Protein AF-A0A3D1TSX2-F1 (afdb_monomer_lite)

Radius of gyration: 18.86 Å; chains: 1; bounding box: 43×15×56 Å

pLDDT: mean 94.95, std 6.8, range [59.53, 98.81]

Structure (mmCIF, N/CA/C/O backbone):
data_AF-A0A3D1TSX2-F1
#
_entry.id   AF-A0A3D1TSX2-F1
#
loop_
_atom_site.group_PDB
_atom_site.id
_atom_site.type_symbol
_atom_site.label_atom_id
_atom_site.label_alt_id
_atom_site.label_comp_id
_atom_site.label_asym_id
_atom_site.label_entity_id
_atom_site.label_seq_id
_atom_site.pdbx_PDB_ins_code
_atom_site.Cartn_x
_atom_site.Cartn_y
_atom_site.Cartn_z
_atom_site.occupancy
_atom_site.B_iso_or_equiv
_atom_site.auth_seq_id
_atom_site.auth_comp_id
_atom_site.auth_asym_id
_atom_site.auth_atom_id
_atom_site.pdbx_PDB_model_num
ATOM 1 N N . MET A 1 1 ? 19.505 4.635 -38.189 1.00 59.53 1 MET A N 1
ATOM 2 C CA . MET A 1 1 ? 19.325 4.197 -36.794 1.00 59.53 1 MET A CA 1
ATOM 3 C C . MET A 1 1 ? 20.230 3.003 -36.591 1.00 59.53 1 MET A C 1
ATOM 5 O O . MET A 1 1 ? 20.072 2.005 -37.284 1.00 59.53 1 MET A O 1
ATOM 9 N N . THR A 1 2 ? 21.267 3.173 -35.784 1.00 81.56 2 THR A N 1
ATOM 10 C CA . THR A 1 2 ? 22.312 2.165 -35.578 1.00 81.56 2 THR A CA 1
ATOM 11 C C . THR A 1 2 ? 21.802 1.094 -34.612 1.00 81.56 2 THR A C 1
ATOM 13 O O . THR A 1 2 ? 20.896 1.362 -33.824 1.00 81.56 2 THR A O 1
ATOM 16 N N . SER A 1 3 ? 22.400 -0.102 -34.624 1.00 86.06 3 SER A N 1
ATOM 17 C CA . SER A 1 3 ? 22.099 -1.161 -33.641 1.00 86.06 3 SER A CA 1
ATOM 18 C C . SER A 1 3 ? 22.136 -0.621 -32.199 1.00 86.06 3 SER A C 1
ATOM 20 O O . SER A 1 3 ? 21.213 -0.848 -31.419 1.00 86.06 3 SER A O 1
ATOM 22 N N . MET A 1 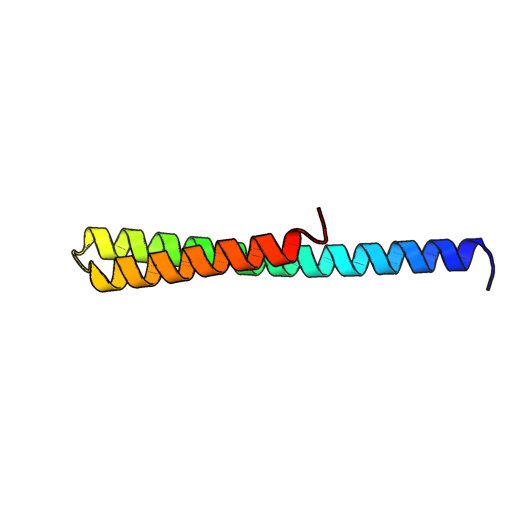4 ? 23.122 0.224 -31.888 1.00 90.94 4 MET A N 1
ATOM 23 C CA . MET A 1 4 ? 23.271 0.841 -30.569 1.00 90.94 4 MET A CA 1
ATOM 24 C C . MET A 1 4 ? 22.123 1.799 -30.205 1.00 90.94 4 MET A C 1
ATOM 26 O O . MET A 1 4 ? 21.621 1.739 -29.086 1.00 90.94 4 MET A O 1
ATOM 30 N N . ASP A 1 5 ? 21.642 2.610 -31.151 1.00 94.19 5 ASP A N 1
ATOM 31 C CA . ASP A 1 5 ? 20.527 3.542 -30.915 1.00 94.19 5 ASP A CA 1
ATOM 32 C C . ASP A 1 5 ? 19.229 2.787 -30.587 1.00 94.19 5 ASP A C 1
ATOM 34 O O . ASP A 1 5 ? 18.446 3.216 -29.742 1.00 94.19 5 ASP A O 1
ATOM 38 N N . SER A 1 6 ? 19.013 1.632 -31.229 1.00 93.69 6 SER A N 1
ATOM 39 C CA . SER A 1 6 ? 17.835 0.793 -30.976 1.00 93.69 6 SER A CA 1
ATOM 40 C C . SER A 1 6 ? 17.851 0.147 -29.589 1.00 93.69 6 SER A C 1
ATOM 42 O O . SER A 1 6 ? 16.820 0.100 -28.921 1.00 93.69 6 SER A O 1
ATOM 44 N N . VAL A 1 7 ? 19.030 -0.277 -29.122 1.00 95.56 7 VAL A N 1
ATOM 45 C CA . VAL A 1 7 ? 19.209 -0.834 -27.775 1.00 95.56 7 VAL A CA 1
ATOM 46 C C . VAL A 1 7 ? 18.955 0.238 -26.720 1.00 95.56 7 VAL A C 1
ATOM 48 O O . VAL A 1 7 ? 18.217 -0.009 -25.768 1.00 95.56 7 VAL A O 1
ATOM 51 N N . VAL A 1 8 ? 19.506 1.443 -26.909 1.00 96.25 8 VAL A N 1
ATOM 52 C CA . VAL A 1 8 ? 19.275 2.574 -25.998 1.00 96.25 8 VAL A CA 1
ATOM 53 C C . VAL A 1 8 ? 17.785 2.904 -25.918 1.00 96.25 8 VAL A C 1
ATOM 55 O O . VAL A 1 8 ? 17.248 2.990 -24.817 1.00 96.25 8 VAL A O 1
ATOM 58 N N . ALA A 1 9 ? 17.097 3.008 -27.058 1.00 95.75 9 ALA A N 1
ATOM 59 C CA . ALA A 1 9 ? 15.664 3.298 -27.087 1.00 95.75 9 ALA A CA 1
ATOM 60 C C . ALA A 1 9 ? 14.826 2.233 -26.353 1.00 95.75 9 ALA A C 1
ATOM 62 O O . ALA A 1 9 ? 13.927 2.584 -25.588 1.00 95.75 9 ALA A O 1
ATOM 63 N N . SER A 1 10 ? 15.144 0.945 -26.539 1.00 95.56 10 SER A N 1
ATOM 64 C CA . SER A 1 10 ? 14.454 -0.156 -25.851 1.00 95.56 10 SER A CA 1
ATOM 65 C C . SER A 1 10 ? 14.627 -0.070 -24.334 1.00 95.56 10 SER A C 1
ATOM 67 O O . SER A 1 10 ? 13.647 -0.112 -23.594 1.00 95.56 10 SER A O 1
ATOM 69 N N . ILE A 1 11 ? 15.866 0.116 -23.867 1.00 95.56 11 ILE A N 1
ATOM 70 C CA . ILE A 1 11 ? 16.173 0.201 -22.433 1.00 95.56 11 ILE A CA 1
ATOM 71 C C . ILE A 1 11 ? 15.491 1.418 -21.804 1.00 95.56 11 ILE A C 1
ATOM 73 O O . ILE A 1 11 ? 14.895 1.303 -20.734 1.00 95.56 11 ILE A O 1
ATOM 77 N N . THR A 1 12 ? 15.551 2.584 -22.454 1.00 96.56 12 THR A N 1
ATOM 78 C CA . THR A 1 12 ? 14.896 3.795 -21.947 1.00 96.56 12 THR A CA 1
ATOM 79 C C . THR A 1 12 ? 13.390 3.589 -21.815 1.00 96.56 12 THR A C 1
ATOM 81 O O . THR A 1 12 ? 12.837 3.897 -20.761 1.00 96.56 12 THR A O 1
ATOM 84 N N . SER A 1 13 ? 12.741 2.999 -22.822 1.00 95.31 13 SER A N 1
ATOM 85 C CA . SER A 1 13 ? 11.302 2.725 -22.779 1.00 95.31 13 SER A CA 1
ATOM 86 C C . SER A 1 13 ? 10.923 1.784 -21.628 1.00 95.31 13 SER A C 1
ATOM 88 O O . SER A 1 13 ? 9.982 2.064 -20.884 1.00 95.31 13 SER A O 1
ATOM 90 N N . GLU A 1 14 ? 11.686 0.710 -21.410 1.00 93.81 14 GLU A N 1
ATOM 91 C CA . GLU A 1 14 ? 11.451 -0.206 -20.287 1.00 93.81 14 GLU A CA 1
ATOM 92 C C . GLU A 1 14 ? 11.621 0.479 -18.923 1.00 93.81 14 GLU A C 1
ATOM 94 O O . GLU A 1 14 ? 10.828 0.259 -18.001 1.00 93.81 14 GLU A O 1
ATOM 99 N N . LEU A 1 15 ? 12.645 1.325 -18.778 1.00 94.69 15 LEU A N 1
ATOM 100 C CA . LEU A 1 15 ? 12.895 2.064 -17.542 1.00 94.69 15 LEU A CA 1
ATOM 101 C C . LEU A 1 15 ? 11.797 3.088 -17.252 1.00 94.69 15 LEU A C 1
ATOM 103 O O . LEU A 1 15 ? 11.388 3.216 -16.099 1.00 94.69 15 LEU A O 1
ATOM 107 N N . GLU A 1 16 ? 11.283 3.779 -18.268 1.00 95.81 16 GLU A N 1
ATOM 108 C CA . GLU A 1 16 ? 10.164 4.716 -18.124 1.00 95.81 16 GLU A CA 1
ATOM 109 C C . GLU A 1 16 ? 8.892 4.017 -17.635 1.00 95.81 16 GLU A C 1
ATOM 111 O O . GLU A 1 16 ? 8.219 4.513 -16.725 1.00 95.81 16 GLU A O 1
ATOM 116 N N . VAL A 1 17 ? 8.587 2.836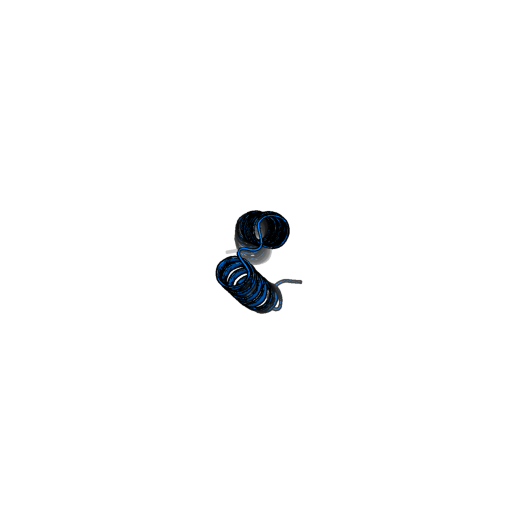 -18.183 1.00 93.25 17 VAL A N 1
ATOM 117 C CA . VAL A 1 17 ? 7.441 2.027 -17.748 1.00 93.25 17 VAL A CA 1
ATOM 118 C C . VAL A 1 17 ? 7.595 1.622 -16.280 1.00 93.25 17 VAL A C 1
ATOM 120 O O . VAL A 1 17 ? 6.703 1.889 -15.473 1.00 93.25 17 VAL A O 1
ATOM 123 N N . LYS A 1 18 ? 8.754 1.073 -15.891 1.00 93.25 18 LYS A N 1
ATOM 124 C CA . LYS A 1 18 ? 9.032 0.702 -14.490 1.00 93.25 18 LYS A CA 1
ATOM 125 C C . LYS A 1 18 ? 8.957 1.901 -13.548 1.00 93.25 18 LYS A C 1
ATOM 127 O O . LYS A 1 18 ? 8.392 1.803 -12.459 1.00 93.25 18 LYS A O 1
ATOM 132 N N . GLN A 1 19 ? 9.507 3.037 -13.968 1.00 94.75 19 GLN A N 1
ATOM 133 C CA . GLN A 1 19 ? 9.510 4.277 -13.201 1.00 94.75 19 GLN A CA 1
ATOM 134 C C . GLN A 1 19 ? 8.080 4.751 -12.913 1.00 94.75 19 GLN A C 1
ATOM 136 O O . GLN A 1 19 ? 7.742 5.035 -11.762 1.00 94.75 19 GLN A O 1
ATOM 141 N N . LYS A 1 20 ? 7.216 4.752 -13.932 1.00 94.50 20 LYS A N 1
ATOM 142 C CA . LYS A 1 20 ? 5.806 5.128 -13.794 1.00 94.50 20 LYS A CA 1
ATOM 143 C C . LYS A 1 20 ? 5.043 4.181 -12.863 1.00 94.50 20 LYS A C 1
ATOM 145 O O . LYS A 1 20 ? 4.320 4.650 -11.982 1.00 94.50 20 LYS A O 1
ATOM 150 N N . SER A 1 21 ? 5.234 2.872 -13.021 1.00 94.31 21 SER A N 1
ATOM 151 C CA . SER A 1 21 ? 4.589 1.855 -12.179 1.00 94.31 21 SER A CA 1
ATOM 152 C C . SER A 1 21 ? 5.031 1.968 -10.717 1.00 94.31 21 SER A C 1
ATOM 154 O O . SER A 1 21 ? 4.201 1.931 -9.807 1.00 94.31 21 SER A O 1
ATOM 156 N N . ARG A 1 22 ? 6.322 2.230 -10.472 1.00 95.19 22 ARG A N 1
ATOM 157 C CA . ARG A 1 22 ? 6.854 2.495 -9.127 1.00 95.19 22 ARG A CA 1
ATOM 158 C C . ARG A 1 22 ? 6.223 3.732 -8.492 1.00 95.19 22 ARG A C 1
ATOM 160 O O . ARG A 1 22 ? 5.800 3.681 -7.337 1.00 95.19 22 ARG A O 1
ATOM 167 N N . ASP A 1 23 ? 6.170 4.845 -9.217 1.00 96.31 23 ASP A N 1
ATOM 168 C CA . ASP A 1 23 ? 5.638 6.097 -8.674 1.00 96.31 23 ASP A CA 1
ATOM 169 C C . ASP A 1 23 ? 4.153 5.960 -8.326 1.00 96.31 23 ASP A C 1
ATOM 171 O O . ASP A 1 23 ? 3.719 6.425 -7.265 1.00 96.31 23 ASP A O 1
ATOM 175 N N . ARG A 1 24 ? 3.392 5.239 -9.159 1.00 95.19 24 ARG A N 1
ATOM 176 C CA . ARG A 1 24 ? 2.001 4.885 -8.870 1.00 95.19 24 ARG A CA 1
ATOM 177 C C . ARG A 1 24 ? 1.881 4.038 -7.603 1.00 95.19 24 ARG A C 1
ATOM 179 O O . ARG A 1 24 ? 1.151 4.423 -6.690 1.00 95.19 24 ARG A O 1
ATOM 186 N N . ALA A 1 25 ? 2.662 2.966 -7.486 1.00 96.00 25 ALA A N 1
ATOM 187 C CA . ALA A 1 25 ? 2.651 2.097 -6.311 1.00 96.00 25 ALA A CA 1
ATOM 188 C C . ALA A 1 25 ? 3.004 2.832 -5.008 1.00 96.00 25 ALA A C 1
ATOM 190 O O . ALA A 1 25 ? 2.442 2.537 -3.950 1.00 96.00 25 ALA A O 1
ATOM 191 N N . LEU A 1 26 ? 3.899 3.823 -5.060 1.00 97.50 26 LEU A N 1
ATOM 192 C CA . LEU A 1 26 ? 4.219 4.665 -3.904 1.00 97.50 26 LEU A CA 1
ATOM 193 C C . LEU A 1 26 ? 3.032 5.543 -3.482 1.00 97.50 26 LEU A C 1
ATOM 195 O O . LEU A 1 26 ? 2.808 5.740 -2.284 1.00 97.50 26 LEU A O 1
ATOM 199 N N . VAL A 1 27 ? 2.275 6.084 -4.443 1.00 97.75 27 VAL A N 1
ATOM 200 C CA . VAL A 1 27 ? 1.042 6.841 -4.164 1.00 97.75 27 VAL A CA 1
ATOM 201 C C . VAL A 1 27 ? 0.005 5.937 -3.508 1.00 97.75 27 VAL A C 1
ATOM 203 O O . VAL A 1 27 ? -0.516 6.292 -2.446 1.00 97.75 27 VAL A O 1
ATOM 206 N N . ASP A 1 28 ? -0.239 4.767 -4.088 1.00 97.75 28 ASP A N 1
ATOM 207 C CA . ASP A 1 28 ? -1.232 3.819 -3.588 1.00 97.75 28 ASP A CA 1
ATOM 208 C C . ASP A 1 28 ? -0.857 3.300 -2.198 1.00 97.75 28 ASP A C 1
ATOM 210 O O . ASP A 1 28 ? -1.689 3.282 -1.294 1.00 97.75 28 ASP A O 1
ATOM 214 N N . SER A 1 29 ? 0.424 3.004 -1.961 1.00 97.88 29 SER A N 1
ATOM 215 C CA . SER A 1 29 ? 0.928 2.583 -0.647 1.00 97.88 29 SER A CA 1
ATOM 216 C C . SER A 1 29 ? 0.601 3.599 0.451 1.00 97.88 29 SER A C 1
ATOM 218 O O . SER A 1 29 ? 0.149 3.227 1.536 1.00 97.88 29 SER A O 1
ATOM 220 N N . ARG A 1 30 ? 0.756 4.903 0.177 1.00 98.44 30 ARG A N 1
ATOM 221 C CA . ARG A 1 30 ? 0.385 5.961 1.136 1.00 98.44 30 ARG A CA 1
ATOM 222 C C . ARG A 1 30 ? -1.119 5.991 1.408 1.00 98.44 30 ARG A C 1
ATOM 224 O O . ARG A 1 30 ? -1.524 6.277 2.535 1.00 98.44 30 ARG A O 1
ATOM 231 N N . GLN A 1 31 ? -1.948 5.708 0.404 1.00 98.44 31 GLN A N 1
ATOM 232 C CA . GLN A 1 31 ? -3.399 5.638 0.577 1.00 98.44 31 GLN A CA 1
ATOM 233 C C . GLN A 1 31 ? -3.833 4.386 1.343 1.00 98.44 31 GLN 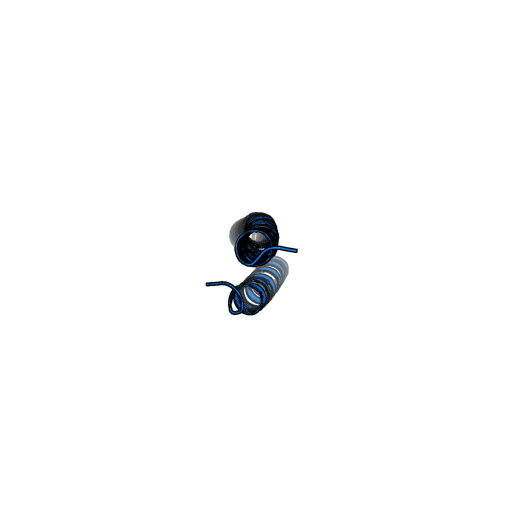A C 1
ATOM 235 O O . GLN A 1 31 ? -4.649 4.491 2.257 1.00 98.44 31 GLN A O 1
ATOM 240 N N . ILE A 1 32 ? -3.221 3.231 1.077 1.00 98.62 32 ILE A N 1
ATOM 241 C CA . ILE A 1 32 ? -3.439 1.990 1.833 1.00 98.62 32 ILE A CA 1
ATOM 242 C C . ILE A 1 32 ? -3.132 2.212 3.320 1.00 98.62 32 ILE A C 1
ATOM 244 O O . ILE A 1 32 ? -3.957 1.891 4.178 1.00 98.62 32 ILE A O 1
ATOM 248 N N . VAL A 1 33 ? -1.991 2.835 3.640 1.00 98.56 33 VAL A N 1
ATOM 249 C CA . VAL A 1 33 ? -1.630 3.186 5.027 1.00 98.56 33 VAL A CA 1
ATOM 250 C C . VAL A 1 33 ? -2.668 4.125 5.651 1.00 98.56 33 VAL A C 1
ATOM 252 O O . VAL A 1 33 ? -3.037 3.954 6.815 1.00 98.56 33 VAL A O 1
ATOM 255 N N . ARG A 1 34 ? -3.198 5.090 4.887 1.00 98.56 34 ARG A N 1
ATOM 256 C CA . ARG A 1 34 ? -4.265 5.985 5.360 1.00 98.56 34 ARG A CA 1
ATOM 257 C C . ARG A 1 34 ? -5.560 5.224 5.663 1.00 98.56 34 ARG A C 1
ATOM 259 O O . ARG A 1 34 ? -6.140 5.464 6.723 1.00 98.56 34 ARG A O 1
ATOM 266 N N . HIS A 1 35 ? -5.993 4.308 4.794 1.00 98.62 35 HIS A N 1
ATOM 267 C CA . HIS A 1 35 ? -7.163 3.456 5.038 1.00 98.62 35 HIS A CA 1
ATOM 268 C C . HIS A 1 35 ? -6.978 2.593 6.290 1.00 98.62 35 HIS A C 1
ATOM 270 O O . HIS A 1 35 ? -7.867 2.559 7.141 1.00 98.62 35 HIS A O 1
ATOM 276 N N . ALA A 1 36 ? -5.802 1.981 6.465 1.00 98.62 36 ALA A N 1
ATOM 277 C CA . ALA A 1 36 ? -5.479 1.209 7.663 1.00 98.62 36 ALA A CA 1
ATOM 278 C C . ALA A 1 36 ? -5.555 2.071 8.934 1.00 98.62 36 ALA A C 1
ATOM 280 O O . ALA A 1 36 ? -6.228 1.705 9.897 1.00 98.62 36 ALA A O 1
ATOM 281 N N . ALA A 1 37 ? -4.942 3.258 8.924 1.00 98.69 37 ALA A N 1
ATOM 282 C CA . ALA A 1 37 ? -4.972 4.165 10.067 1.00 98.69 37 ALA A CA 1
ATOM 283 C C . ALA A 1 37 ? -6.395 4.656 10.393 1.00 98.69 37 ALA A C 1
ATOM 285 O O . ALA A 1 37 ? -6.744 4.805 11.565 1.00 98.69 37 ALA A O 1
ATOM 286 N N . THR A 1 38 ? -7.228 4.910 9.379 1.00 98.62 38 THR A N 1
ATOM 287 C CA . THR A 1 38 ? -8.637 5.284 9.576 1.00 98.62 38 THR A CA 1
ATOM 288 C C . THR A 1 38 ? -9.460 4.130 10.128 1.00 98.62 38 THR A C 1
ATOM 290 O O . THR A 1 38 ? -10.209 4.353 11.075 1.00 98.62 38 THR A O 1
ATOM 293 N N . CYS A 1 39 ? -9.260 2.909 9.628 1.00 98.75 39 CYS A N 1
ATOM 294 C CA . CYS A 1 39 ? -9.891 1.706 10.161 1.00 98.75 39 CYS A CA 1
ATOM 295 C C . CYS A 1 39 ? -9.556 1.505 11.647 1.00 98.75 39 CYS A C 1
ATOM 297 O O . CYS A 1 39 ? -10.459 1.410 12.475 1.00 98.75 39 CYS A O 1
ATOM 299 N N . ILE A 1 40 ? -8.268 1.553 12.007 1.00 98.69 40 ILE A N 1
ATOM 300 C CA . ILE A 1 40 ? -7.806 1.402 13.396 1.00 98.69 40 ILE A CA 1
ATOM 301 C C . ILE A 1 40 ? -8.437 2.472 14.301 1.00 98.69 40 ILE A C 1
ATOM 303 O O . ILE A 1 40 ? -8.981 2.158 15.359 1.00 98.69 40 ILE A O 1
ATOM 307 N N . ARG A 1 41 ? -8.424 3.744 13.876 1.00 98.81 41 ARG A N 1
ATOM 308 C CA . ARG A 1 41 ? -9.037 4.845 14.640 1.00 98.81 41 ARG A CA 1
ATOM 309 C C . ARG A 1 41 ? -10.552 4.693 14.795 1.00 98.81 41 ARG A C 1
ATOM 311 O O . ARG A 1 41 ? -11.067 5.075 15.841 1.00 98.81 41 ARG A O 1
ATOM 318 N N . ALA A 1 42 ? -11.247 4.183 13.781 1.00 98.69 42 ALA A N 1
ATOM 319 C CA . ALA A 1 42 ? -12.684 3.928 13.829 1.00 98.69 42 ALA A CA 1
ATOM 320 C C . ALA A 1 42 ? -13.013 2.776 14.793 1.00 98.69 42 ALA A C 1
ATOM 322 O O . ALA A 1 42 ? -13.894 2.930 15.636 1.00 98.69 42 ALA A O 1
ATOM 323 N N . LEU A 1 43 ? -12.234 1.685 14.771 1.00 98.56 43 LEU A N 1
ATOM 324 C CA . LEU A 1 43 ? -12.364 0.583 15.735 1.00 98.56 43 LEU A CA 1
ATOM 325 C C . LEU A 1 43 ? -12.207 1.063 17.180 1.00 98.56 43 LEU A C 1
ATOM 327 O O . LEU A 1 43 ? -13.038 0.738 18.022 1.00 98.56 43 LEU A O 1
ATOM 331 N N . HIS A 1 44 ? -11.202 1.899 17.461 1.00 98.69 44 HIS A N 1
ATOM 332 C CA . HIS A 1 44 ? -11.019 2.480 18.797 1.00 98.69 44 HIS A CA 1
ATOM 333 C C . HIS A 1 44 ? -12.203 3.340 19.269 1.00 98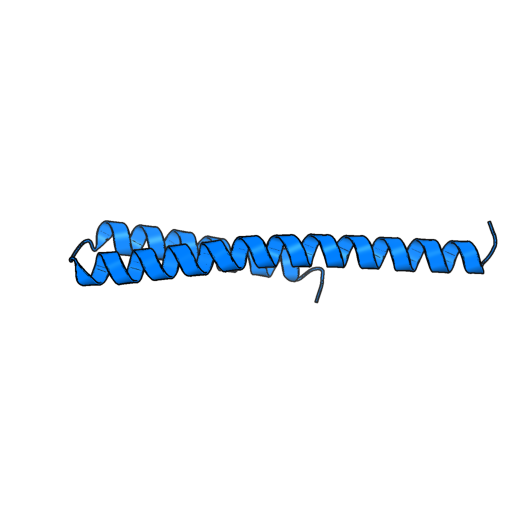.69 44 HIS A C 1
ATOM 335 O O . HIS A 1 44 ? -12.391 3.491 20.472 1.00 98.69 44 HIS A O 1
ATOM 341 N N . ARG A 1 45 ? -12.994 3.907 18.349 1.00 98.62 45 ARG A N 1
ATOM 342 C CA . ARG A 1 45 ? -14.183 4.723 18.656 1.00 98.62 45 ARG A CA 1
ATOM 343 C C . ARG A 1 45 ? -15.487 3.920 18.663 1.00 98.62 45 ARG A C 1
ATOM 345 O O . ARG A 1 45 ? -16.540 4.505 18.885 1.00 98.62 45 ARG A O 1
ATOM 352 N N . GLY A 1 46 ? -15.440 2.613 18.390 1.00 98.50 46 GLY A N 1
ATOM 353 C CA . GLY A 1 46 ? -16.640 1.791 18.201 1.00 98.50 46 GLY A CA 1
ATOM 354 C C . GLY A 1 46 ? -17.393 2.076 16.893 1.00 98.50 46 GLY A C 1
ATOM 355 O O . GLY A 1 46 ? -18.527 1.638 16.728 1.00 98.50 46 GLY A O 1
ATOM 356 N N . GLU A 1 47 ? -16.780 2.792 15.945 1.00 98.75 47 GLU A N 1
ATOM 357 C CA . GLU A 1 47 ? -17.349 3.110 14.628 1.00 98.75 47 GLU A CA 1
ATOM 358 C C . GLU A 1 47 ? -17.160 1.914 13.666 1.00 98.75 47 GLU A C 1
ATOM 360 O O . GLU A 1 47 ? -16.389 1.986 12.704 1.00 98.75 47 GLU A O 1
ATOM 365 N N . PHE A 1 48 ? -17.816 0.781 13.941 1.00 98.31 48 PHE A N 1
ATOM 366 C CA . PHE A 1 48 ? -17.562 -0.491 13.243 1.00 98.31 48 PHE A CA 1
ATOM 367 C C . PHE A 1 48 ? -17.857 -0.456 11.740 1.00 98.31 48 PHE A C 1
ATOM 369 O O . PHE A 1 48 ? -17.051 -0.963 10.958 1.00 98.31 48 PHE A O 1
ATOM 376 N N . ASP A 1 49 ? -18.951 0.178 11.319 1.00 98.56 49 ASP A N 1
ATOM 377 C CA . ASP A 1 49 ? -19.309 0.257 9.896 1.00 98.56 49 ASP A CA 1
ATOM 378 C C . ASP A 1 49 ? -18.243 1.011 9.096 1.00 98.56 49 ASP A C 1
ATOM 380 O O . ASP A 1 49 ? -17.766 0.540 8.064 1.00 98.56 49 ASP A O 1
ATOM 384 N N . LYS A 1 50 ? -17.775 2.139 9.636 1.00 98.19 50 LYS A N 1
ATOM 385 C CA . LYS A 1 50 ? -16.710 2.951 9.038 1.00 98.19 50 LYS A CA 1
ATOM 386 C C . LYS A 1 50 ? -15.361 2.238 9.042 1.00 98.19 50 LYS A C 1
ATOM 388 O O . LYS A 1 50 ? -14.571 2.383 8.103 1.00 98.19 50 LYS A O 1
ATOM 393 N N . ALA A 1 51 ? -15.077 1.476 10.097 1.00 98.69 51 ALA A N 1
ATOM 394 C CA . ALA A 1 51 ? -13.896 0.629 10.144 1.00 98.69 51 ALA A CA 1
ATOM 395 C C . ALA A 1 51 ? -13.935 -0.422 9.029 1.00 98.69 51 ALA A C 1
ATOM 397 O O . ALA A 1 51 ? -12.959 -0.569 8.291 1.00 98.69 51 ALA A O 1
ATOM 398 N N . ASN A 1 52 ? -15.073 -1.101 8.867 1.00 98.50 52 ASN A N 1
ATOM 399 C CA . ASN A 1 52 ? -15.259 -2.094 7.819 1.00 98.50 52 ASN A CA 1
ATOM 400 C C . ASN A 1 52 ? -15.146 -1.465 6.424 1.00 98.50 52 ASN A C 1
ATOM 402 O O . ASN A 1 52 ? -14.417 -1.987 5.586 1.00 98.50 52 ASN A O 1
ATOM 406 N N . GLU A 1 53 ? -15.770 -0.311 6.190 1.00 98.56 53 GLU A N 1
ATOM 407 C CA . GLU A 1 53 ? -15.652 0.421 4.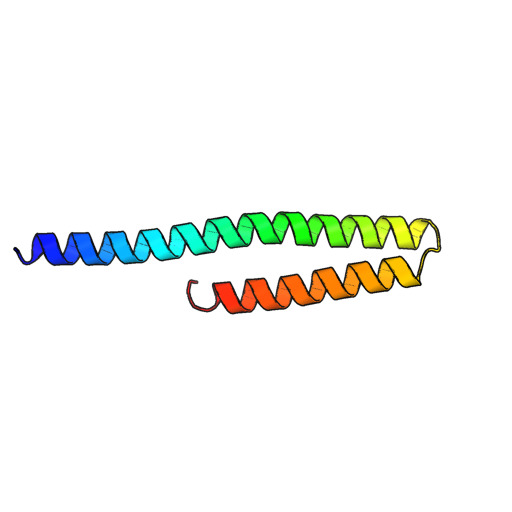925 1.00 98.56 53 GLU A CA 1
ATOM 408 C C . GLU A 1 53 ? -14.184 0.730 4.587 1.00 98.56 53 GLU A C 1
ATOM 410 O O . GLU A 1 53 ? -13.693 0.373 3.513 1.00 98.56 53 GLU A O 1
ATOM 415 N N . SER A 1 54 ? -13.448 1.311 5.541 1.00 98.50 54 SER A N 1
ATOM 416 C CA . SER A 1 54 ? -12.027 1.634 5.364 1.00 98.50 54 SER A CA 1
ATOM 417 C C . SER A 1 54 ? -11.181 0.381 5.115 1.00 98.50 54 SER A C 1
ATOM 419 O O . SER A 1 54 ? -10.251 0.411 4.308 1.00 98.50 54 SER A O 1
ATOM 421 N N . LEU A 1 55 ? -11.500 -0.731 5.785 1.00 98.50 55 LEU A N 1
ATOM 422 C CA . LEU A 1 55 ? -10.825 -2.011 5.585 1.00 98.50 55 LEU A CA 1
ATOM 423 C C . LEU A 1 55 ? -11.053 -2.557 4.171 1.00 98.50 55 LEU A C 1
ATOM 425 O O . LEU A 1 55 ? -10.091 -2.985 3.532 1.00 98.50 55 LEU A O 1
ATOM 429 N N . GLN A 1 56 ? -12.293 -2.538 3.673 1.00 98.56 56 GLN A N 1
ATOM 430 C CA . GLN A 1 56 ? -12.600 -3.030 2.328 1.00 98.56 56 GLN A CA 1
ATOM 431 C C . GLN A 1 56 ? -11.958 -2.161 1.247 1.00 98.56 56 GLN A C 1
ATOM 433 O O . GLN A 1 56 ? -11.351 -2.699 0.323 1.00 98.56 56 GLN A O 1
ATOM 438 N N . GLN A 1 57 ? -12.003 -0.834 1.395 1.00 98.38 57 GLN A N 1
ATOM 439 C CA . GLN A 1 57 ? -11.329 0.091 0.478 1.00 98.38 57 GLN A CA 1
ATOM 440 C C . GLN A 1 57 ? -9.816 -0.159 0.440 1.00 98.38 57 GLN A C 1
ATOM 442 O O . GLN A 1 57 ? -9.234 -0.292 -0.636 1.00 98.38 57 GLN A O 1
ATOM 447 N N . GLY A 1 58 ? -9.182 -0.314 1.609 1.00 98.38 58 GLY A N 1
ATOM 448 C CA . GLY A 1 58 ? -7.760 -0.646 1.695 1.00 98.38 58 GLY A CA 1
ATOM 449 C C . GLY A 1 58 ? -7.420 -1.986 1.033 1.00 98.38 58 GLY A C 1
ATOM 450 O O . GLY A 1 58 ? -6.442 -2.074 0.295 1.00 98.38 58 GLY A O 1
ATOM 451 N N . ARG A 1 59 ? -8.241 -3.025 1.241 1.00 98.31 59 ARG A N 1
ATOM 452 C CA . ARG A 1 59 ? -8.058 -4.345 0.608 1.00 98.31 59 ARG A CA 1
ATOM 453 C C . ARG A 1 59 ? -8.195 -4.290 -0.909 1.00 98.31 59 ARG A C 1
ATOM 455 O O . ARG A 1 59 ? -7.355 -4.858 -1.603 1.00 98.31 59 ARG A O 1
ATOM 462 N N . ALA A 1 60 ? -9.222 -3.607 -1.410 1.00 98.25 60 ALA A N 1
ATOM 463 C CA . ALA A 1 60 ? -9.432 -3.435 -2.843 1.00 98.25 60 ALA A CA 1
ATOM 464 C C . ALA A 1 60 ? -8.237 -2.721 -3.489 1.00 98.25 60 ALA A C 1
ATOM 466 O O . ALA A 1 60 ? -7.742 -3.164 -4.522 1.00 98.25 60 ALA A O 1
ATOM 467 N N . MET A 1 61 ? -7.714 -1.681 -2.834 1.00 98.00 61 MET A N 1
ATOM 468 C CA . MET A 1 61 ? -6.534 -0.964 -3.312 1.00 98.00 61 MET A CA 1
ATOM 469 C C . MET A 1 61 ? -5.281 -1.847 -3.311 1.00 98.00 61 MET A C 1
ATOM 471 O O . MET A 1 61 ? -4.575 -1.881 -4.309 1.00 98.00 61 MET A O 1
ATOM 475 N N . VAL A 1 62 ? -5.037 -2.637 -2.257 1.00 98.06 62 VAL A N 1
ATOM 476 C CA . VAL A 1 62 ? -3.922 -3.606 -2.237 1.00 98.06 62 VAL A CA 1
ATOM 477 C C . VAL A 1 62 ? -4.018 -4.596 -3.399 1.00 98.06 62 VAL A C 1
ATOM 479 O O . VAL A 1 62 ? -3.004 -4.892 -4.031 1.00 98.06 62 VAL A O 1
ATOM 48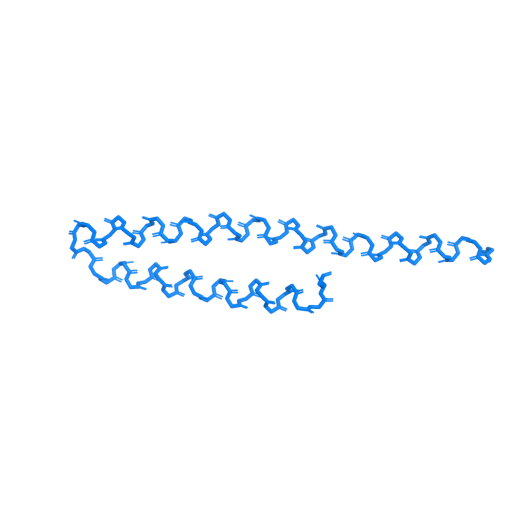2 N N . ALA A 1 63 ? -5.211 -5.126 -3.674 1.00 97.38 63 ALA A N 1
ATOM 483 C CA . ALA A 1 63 ? -5.416 -6.063 -4.774 1.00 97.38 63 ALA A CA 1
ATOM 484 C C . ALA A 1 63 ? -5.139 -5.405 -6.135 1.00 97.38 63 ALA A C 1
ATOM 486 O O . ALA A 1 63 ? -4.409 -5.978 -6.942 1.00 97.38 63 ALA A O 1
ATOM 487 N N . ALA A 1 64 ? -5.655 -4.192 -6.353 1.00 95.88 64 ALA A N 1
ATOM 488 C CA . ALA A 1 64 ? -5.434 -3.430 -7.578 1.00 95.88 64 ALA A CA 1
ATOM 489 C C . ALA A 1 64 ? -3.948 -3.100 -7.789 1.00 95.88 64 ALA A C 1
ATOM 491 O O . ALA A 1 64 ? -3.390 -3.452 -8.824 1.00 95.88 64 ALA A O 1
ATOM 492 N N . THR A 1 65 ? -3.270 -2.535 -6.784 1.00 95.81 65 THR A N 1
ATOM 493 C CA . THR A 1 65 ? -1.843 -2.190 -6.881 1.00 95.81 65 THR A CA 1
ATOM 494 C C . THR A 1 65 ? -0.974 -3.426 -7.130 1.00 95.81 65 THR A C 1
ATOM 496 O O . THR A 1 65 ? -0.008 -3.361 -7.884 1.00 95.81 65 THR A O 1
ATOM 499 N N . ARG A 1 66 ? -1.308 -4.583 -6.539 1.00 95.31 66 ARG A N 1
ATOM 500 C CA . ARG A 1 66 ? -0.597 -5.844 -6.821 1.00 95.31 66 ARG A CA 1
ATOM 501 C C . ARG A 1 66 ? -0.806 -6.329 -8.251 1.00 95.31 66 ARG A C 1
ATOM 503 O O . ARG A 1 66 ? 0.146 -6.821 -8.843 1.00 95.31 66 ARG A O 1
ATOM 510 N N . ALA A 1 67 ? -2.022 -6.215 -8.780 1.00 93.94 67 ALA A N 1
ATOM 511 C CA . ALA A 1 67 ? -2.312 -6.587 -10.161 1.00 93.94 67 ALA A CA 1
ATOM 512 C C . ALA A 1 67 ? -1.557 -5.683 -11.149 1.00 93.94 67 ALA A C 1
ATOM 514 O O . ALA A 1 67 ? -0.924 -6.197 -12.062 1.00 93.94 67 ALA A O 1
ATOM 515 N N . GLU A 1 68 ? -1.540 -4.367 -10.912 1.00 90.62 68 GLU A N 1
ATOM 516 C CA . GLU A 1 68 ? -0.789 -3.402 -11.732 1.00 90.62 68 GLU A CA 1
ATOM 517 C C . GLU A 1 68 ? 0.728 -3.661 -11.704 1.00 90.62 68 GLU A C 1
ATOM 519 O O . GLU A 1 68 ? 1.406 -3.538 -12.720 1.00 90.62 68 GLU A O 1
ATOM 524 N N . LEU A 1 69 ? 1.278 -4.046 -10.548 1.00 91.75 69 LEU A N 1
ATOM 525 C CA . LEU A 1 69 ? 2.707 -4.341 -10.409 1.00 91.75 69 LEU A CA 1
ATOM 526 C C . LEU A 1 69 ? 3.115 -5.719 -10.945 1.00 91.75 69 LEU A C 1
ATOM 528 O O . LEU A 1 69 ? 4.299 -5.933 -11.186 1.00 91.75 69 LEU A O 1
ATOM 532 N N . ALA A 1 70 ? 2.182 -6.657 -11.129 1.00 89.31 70 ALA A N 1
ATOM 533 C CA . ALA A 1 70 ? 2.506 -8.012 -11.582 1.00 89.31 70 ALA A CA 1
ATOM 534 C C . ALA A 1 70 ? 3.151 -8.032 -12.979 1.00 89.31 70 ALA A C 1
ATOM 536 O O . ALA A 1 70 ? 3.940 -8.926 -13.281 1.00 89.31 70 ALA A O 1
ATOM 537 N N . GLU A 1 71 ? 2.855 -7.029 -13.806 1.00 81.81 71 GLU A N 1
ATOM 538 C CA . GLU A 1 71 ? 3.451 -6.856 -15.134 1.00 81.81 71 GLU A CA 1
ATOM 539 C C . GLU A 1 71 ? 4.889 -6.297 -15.074 1.00 81.81 71 GLU A C 1
ATOM 541 O O . GLU A 1 71 ? 5.609 -6.316 -16.076 1.00 81.81 71 GLU A O 1
ATOM 546 N N . HIS A 1 72 ? 5.335 -5.818 -13.903 1.00 79.38 72 HIS A N 1
ATOM 547 C CA . HIS A 1 72 ? 6.595 -5.091 -13.712 1.00 79.38 72 HIS A CA 1
ATOM 548 C C . HIS A 1 72 ? 7.305 -5.448 -12.380 1.00 79.38 72 HIS A C 1
ATOM 550 O O . HIS A 1 72 ? 7.378 -4.592 -11.492 1.00 79.38 72 HIS A O 1
ATOM 556 N N . PRO A 1 73 ? 7.824 -6.685 -12.225 1.00 65.06 73 PRO A N 1
ATOM 557 C CA . PRO A 1 73 ? 8.479 -7.150 -10.997 1.00 65.06 73 PRO A CA 1
ATOM 558 C C . PRO A 1 73 ? 9.828 -6.478 -10.689 1.00 65.06 73 PRO A C 1
ATOM 560 O O . PRO A 1 73 ? 10.520 -6.011 -11.630 1.00 65.06 73 PRO A O 1
#

Sequence (73 aa):
MTSMDSVVASITSELEVKQKSRDRALVDSRQIVRHAATCIRALHRGEFDKANESLQQGRAMVAATRAELAEHP

Secondary structure (DSSP, 8-state):
--HHHHHHHHHHHHHHHHHHHHHHHHHHHHHHHHHHHHHHHHHHTT-HHHHHHHHHHHHHHHHHHHHHHHT--

Foldseek 3Di:
DDPVVVVVVVVVVLVVLLVVLVVVLVVLVVLLVVLCVQLVVCVVVVVNVSNVVSVVVSVVSVVVNCVSCVVPD